Protein AF-A0A3S1UXB8-F1 (afdb_monomer)

Foldseek 3Di:
DDDDDDDDDDDLDDDQCDWDQWDDDDQWTWTQSLVQQFIWTTHPNNDIDTPDRHPDNDDDYDDDD

Solvent-accessible surface area (backbone atoms only — not comparable to full-atom values): 4272 Å² total; per-residue (Å²): 135,84,81,76,82,78,80,84,86,79,88,41,79,79,91,62,76,39,74,37,61,76,43,80,56,94,80,22,45,34,32,28,25,53,72,76,20,32,33,36,38,27,35,83,90,34,56,74,46,80,79,43,78,48,98,56,90,66,98,70,77,77,86,83,135

Radius of gyration: 14.24 Å; Cα contacts (8 Å, |Δi|>4): 105; chains: 1; bounding box: 25×29×45 Å

pLDDT: mean 91.85, std 7.06, range [71.06, 98.38]

Sequence (65 aa):
MQKPPAPQAHLVTAGLAFGESPRWHDGRLWLCNWGTGEIIAVDADGNREVMLTVPAVLPYSLDWL

Structure (mmCIF, N/CA/C/O backbone):
data_AF-A0A3S1UXB8-F1
#
_entry.id   AF-A0A3S1UXB8-F1
#
loop_
_atom_site.group_PDB
_atom_site.id
_atom_site.type_symbol
_atom_site.label_atom_id
_atom_site.label_alt_id
_atom_site.label_comp_id
_atom_site.label_asym_id
_atom_site.label_entity_id
_atom_site.label_seq_id
_atom_site.pdbx_PDB_ins_code
_atom_site.Cartn_x
_atom_site.Cartn_y
_atom_site.Cartn_z
_atom_site.occupancy
_atom_site.B_iso_or_equiv
_atom_site.auth_seq_id
_atom_site.auth_comp_id
_atom_site.auth_asym_id
_atom_site.auth_atom_id
_atom_site.pdbx_PDB_model_num
ATOM 1 N N . MET A 1 1 ? -11.131 21.144 32.101 1.00 71.06 1 MET A N 1
ATOM 2 C CA . MET A 1 1 ? -11.533 19.759 31.761 1.00 71.06 1 MET A CA 1
ATOM 3 C C . MET A 1 1 ? -10.293 19.026 31.256 1.00 71.06 1 MET A C 1
ATOM 5 O O . MET A 1 1 ? -9.557 19.632 30.487 1.00 71.06 1 MET A O 1
ATOM 9 N N . GLN A 1 2 ? -9.995 17.809 31.729 1.00 74.56 2 GLN A N 1
ATOM 10 C CA . GLN A 1 2 ? -8.848 17.024 31.236 1.00 74.56 2 GLN A CA 1
ATOM 11 C C . GLN A 1 2 ? -9.182 16.394 29.879 1.00 74.56 2 GLN A C 1
ATOM 13 O O . GLN A 1 2 ? -10.301 15.929 29.673 1.00 74.56 2 GLN A O 1
ATOM 18 N N . LYS A 1 3 ? -8.217 16.393 28.955 1.00 77.44 3 LYS A N 1
ATOM 19 C CA . LYS A 1 3 ? -8.340 15.716 27.660 1.00 77.44 3 LYS A CA 1
ATOM 20 C C . LYS A 1 3 ? -8.339 14.196 27.896 1.00 77.44 3 LYS A C 1
ATOM 22 O O . LYS A 1 3 ? -7.464 13.730 28.627 1.00 77.44 3 LYS A O 1
ATOM 27 N N . PRO A 1 4 ? -9.275 13.431 27.308 1.00 83.75 4 PRO A N 1
ATOM 28 C CA . PRO A 1 4 ? -9.257 11.979 27.424 1.00 83.75 4 PRO A CA 1
ATOM 29 C C . PRO A 1 4 ? -7.952 11.400 26.849 1.00 83.75 4 PRO A C 1
ATOM 31 O O . PRO A 1 4 ? -7.348 12.013 25.958 1.00 83.75 4 PRO A O 1
ATOM 34 N N . PRO A 1 5 ? -7.500 10.239 27.353 1.00 85.75 5 PRO A N 1
ATOM 35 C CA . PRO A 1 5 ? -6.315 9.576 26.828 1.00 85.75 5 PRO A CA 1
ATOM 36 C C . PRO A 1 5 ? -6.501 9.250 25.343 1.00 85.75 5 PRO A C 1
ATOM 38 O O . PRO A 1 5 ? -7.605 8.946 24.889 1.00 85.75 5 PRO A O 1
ATOM 41 N N . ALA A 1 6 ? -5.412 9.344 24.579 1.00 87.69 6 ALA A N 1
ATOM 42 C CA . ALA A 1 6 ? -5.430 8.962 23.175 1.00 87.69 6 ALA A CA 1
ATOM 43 C C . ALA A 1 6 ? -5.683 7.447 23.038 1.00 87.69 6 ALA A C 1
ATOM 45 O O . ALA A 1 6 ? -5.240 6.683 23.902 1.00 87.69 6 ALA A O 1
ATOM 46 N N . PRO A 1 7 ? -6.356 6.999 21.963 1.00 89.88 7 PRO A N 1
ATOM 47 C CA . PRO A 1 7 ? -6.476 5.579 21.659 1.00 89.88 7 PRO A CA 1
ATOM 48 C C . PRO A 1 7 ? -5.099 4.920 21.541 1.00 89.88 7 PRO A C 1
ATOM 50 O O . PRO A 1 7 ? -4.147 5.534 21.051 1.00 89.88 7 PRO A O 1
ATOM 53 N N . GLN A 1 8 ? -4.998 3.658 21.957 1.00 91.12 8 GLN A N 1
ATOM 54 C CA . GLN A 1 8 ? -3.800 2.863 21.714 1.00 91.12 8 GLN A CA 1
ATOM 55 C C . GLN A 1 8 ? -3.700 2.550 20.216 1.00 91.12 8 GLN A C 1
ATOM 57 O O . GLN A 1 8 ? -4.650 2.044 19.622 1.00 91.12 8 GLN A O 1
ATOM 62 N N . ALA A 1 9 ? -2.557 2.858 19.604 1.00 91.00 9 ALA A N 1
ATOM 63 C CA . ALA A 1 9 ? -2.303 2.509 18.211 1.00 91.00 9 ALA A CA 1
ATOM 64 C C . ALA A 1 9 ? -2.067 0.995 18.067 1.00 91.00 9 ALA A C 1
ATOM 66 O O . ALA A 1 9 ? -1.377 0.391 18.890 1.00 91.00 9 ALA A O 1
ATOM 67 N N . HIS A 1 10 ? -2.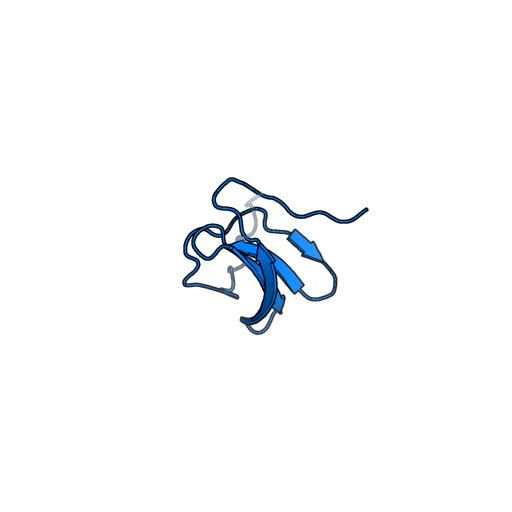608 0.404 17.001 1.00 89.94 10 HIS A N 1
ATOM 68 C CA . HIS A 1 10 ? -2.373 -0.985 16.613 1.00 89.94 10 HIS A CA 1
ATOM 69 C C . HIS A 1 10 ? -1.497 -1.037 15.355 1.00 89.94 10 HIS A C 1
ATOM 71 O O . HIS A 1 10 ? -1.716 -0.276 14.412 1.00 89.94 10 HIS A O 1
ATOM 77 N N . LEU A 1 11 ? -0.490 -1.911 15.348 1.00 93.56 11 LEU A N 1
ATOM 78 C CA . LEU A 1 11 ? 0.418 -2.083 14.216 1.00 93.56 11 LEU A CA 1
ATOM 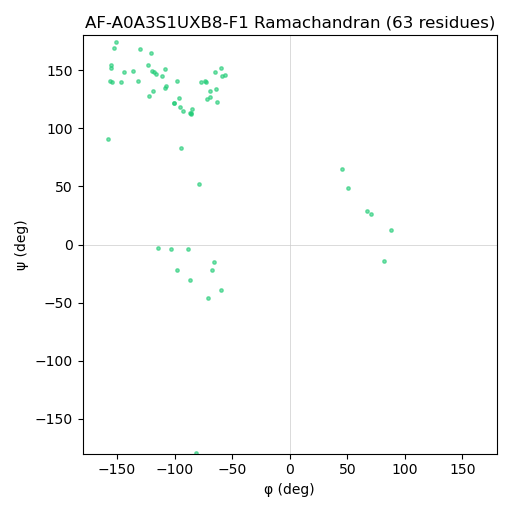79 C C . LEU A 1 11 ? -0.184 -3.069 13.212 1.00 93.56 11 LEU A C 1
ATOM 81 O O . LEU A 1 11 ? -0.264 -4.253 13.511 1.00 93.56 11 LEU A O 1
ATOM 85 N N . VAL A 1 12 ? -0.536 -2.590 12.018 1.00 94.88 12 VAL A N 1
ATOM 86 C CA . VAL A 1 12 ? -1.071 -3.435 10.929 1.00 94.88 12 VAL A CA 1
ATOM 87 C C . VAL A 1 12 ? -0.015 -3.836 9.896 1.00 94.88 12 VAL A C 1
ATOM 89 O O . VAL A 1 12 ? -0.176 -4.816 9.186 1.00 94.88 12 VAL A O 1
ATOM 92 N N . THR A 1 13 ? 1.089 -3.094 9.778 1.00 96.38 13 THR A N 1
ATOM 93 C CA . THR A 1 13 ? 2.168 -3.430 8.838 1.00 96.38 13 THR A CA 1
ATOM 94 C C . THR A 1 13 ? 3.502 -2.851 9.287 1.00 96.38 13 THR A C 1
ATOM 96 O O . THR A 1 13 ? 3.548 -1.820 9.958 1.00 96.38 13 THR A O 1
ATOM 99 N N . ALA A 1 14 ? 4.592 -3.512 8.909 1.00 95.81 14 ALA A N 1
ATOM 100 C CA . ALA A 1 14 ? 5.963 -3.109 9.198 1.00 95.81 14 ALA A CA 1
ATOM 101 C C . ALA A 1 14 ? 6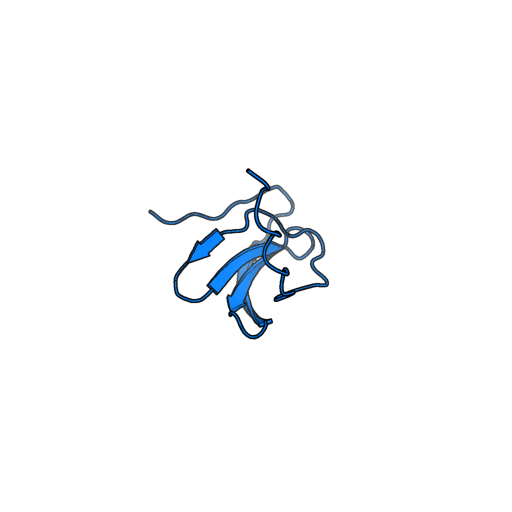.910 -3.608 8.094 1.00 95.81 14 ALA A C 1
ATOM 103 O O . ALA A 1 14 ? 6.508 -4.348 7.196 1.00 95.81 14 ALA A O 1
ATOM 104 N N . GLY A 1 15 ? 8.184 -3.211 8.164 1.00 95.88 15 GLY A N 1
ATOM 105 C CA . GLY A 1 15 ? 9.208 -3.665 7.214 1.00 95.88 15 GLY A CA 1
ATOM 106 C C . GLY A 1 15 ? 9.054 -3.085 5.805 1.00 95.88 15 GLY A C 1
ATOM 107 O O . GLY A 1 15 ? 9.466 -3.714 4.835 1.00 95.88 15 GLY A O 1
ATOM 108 N N . LEU A 1 16 ? 8.442 -1.906 5.685 1.00 95.19 16 LEU A N 1
ATOM 109 C CA . LEU A 1 16 ? 8.405 -1.145 4.439 1.00 95.19 16 LEU A CA 1
ATOM 110 C C . LEU A 1 16 ? 9.783 -0.537 4.182 1.00 95.19 16 LEU A C 1
ATOM 112 O O . LEU A 1 16 ? 10.425 -0.053 5.114 1.00 95.19 16 LEU A O 1
ATOM 116 N N . ALA A 1 17 ? 10.222 -0.539 2.926 1.00 94.25 17 ALA A N 1
ATOM 117 C CA . ALA A 1 17 ? 11.470 0.114 2.553 1.00 94.25 17 ALA A CA 1
ATOM 118 C C . ALA A 1 17 ? 11.311 1.638 2.634 1.00 94.25 17 ALA A C 1
ATOM 120 O O . ALA A 1 17 ? 12.145 2.323 3.220 1.00 94.25 17 ALA A O 1
ATOM 121 N N . PHE A 1 18 ? 10.209 2.153 2.078 1.00 93.56 18 PHE A N 1
ATOM 122 C CA . PHE A 1 18 ? 9.817 3.556 2.202 1.00 93.56 18 PHE A CA 1
ATOM 123 C C . PHE A 1 18 ? 8.305 3.684 1.955 1.00 93.56 18 PHE A C 1
ATOM 125 O O . PHE A 1 18 ? 7.868 3.765 0.810 1.00 93.56 18 PHE A O 1
ATOM 132 N N . GLY A 1 19 ? 7.507 3.589 3.023 1.00 94.62 19 GLY A N 1
ATOM 133 C CA . GLY A 1 19 ? 6.042 3.572 2.958 1.00 94.62 19 GLY A CA 1
ATOM 134 C C . GLY A 1 19 ? 5.435 4.970 2.942 1.00 94.62 19 GLY A C 1
ATOM 135 O O . GLY A 1 19 ? 5.470 5.656 3.958 1.00 94.62 19 GLY A O 1
ATOM 136 N N . GLU A 1 20 ? 4.839 5.357 1.820 1.00 95.31 20 GLU A N 1
ATOM 137 C CA . GLU A 1 20 ? 4.325 6.702 1.563 1.00 95.31 20 GLU A CA 1
ATOM 138 C C . GLU A 1 20 ? 2.886 6.704 1.053 1.00 95.31 20 GLU A C 1
ATOM 140 O O . GLU A 1 20 ? 2.327 5.674 0.670 1.00 95.31 20 GLU A O 1
ATOM 145 N N . SER A 1 21 ? 2.287 7.897 1.031 1.00 95.12 21 SER A N 1
ATOM 146 C CA . SER A 1 21 ? 0.911 8.122 0.5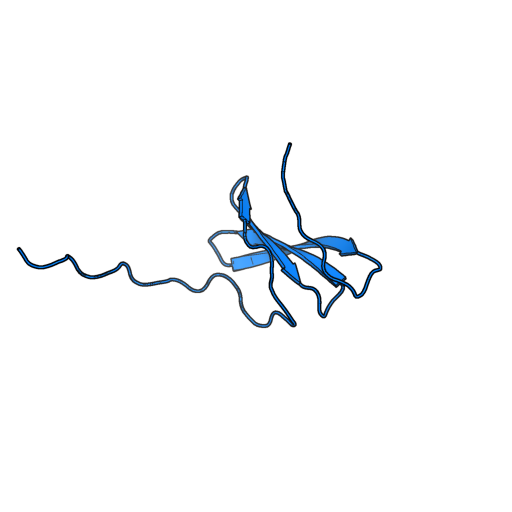61 1.00 95.12 21 SER A CA 1
ATOM 147 C C . SER A 1 21 ? -0.132 7.180 1.196 1.00 95.12 21 SER A C 1
ATOM 149 O O . SER A 1 21 ? -0.938 6.601 0.464 1.00 95.12 21 SER A O 1
ATOM 151 N N . PRO A 1 22 ? -0.159 7.007 2.539 1.00 95.81 22 PRO A N 1
ATOM 152 C CA . PRO A 1 22 ? -1.128 6.127 3.173 1.00 95.81 22 PRO A CA 1
ATOM 153 C C . PRO A 1 22 ? -2.544 6.652 2.950 1.00 95.81 22 PRO A C 1
ATOM 155 O O . PRO A 1 22 ? -2.840 7.845 3.128 1.00 95.81 22 PRO A O 1
ATOM 158 N N . ARG A 1 23 ? -3.431 5.744 2.564 1.00 96.12 23 ARG A N 1
ATOM 159 C CA . ARG A 1 23 ? -4.833 6.039 2.306 1.00 96.12 23 ARG A CA 1
ATOM 160 C C . ARG A 1 23 ? -5.695 4.852 2.693 1.00 96.12 23 ARG A C 1
ATOM 162 O O . ARG A 1 23 ? -5.340 3.712 2.426 1.00 96.12 23 ARG A O 1
ATOM 169 N N . TRP A 1 24 ? -6.841 5.117 3.299 1.00 94.81 24 TRP A N 1
ATOM 170 C CA . TRP A 1 24 ? -7.795 4.068 3.622 1.00 94.81 24 TRP A CA 1
ATOM 171 C C . TRP A 1 24 ? -8.852 3.992 2.516 1.00 94.81 24 TRP A C 1
ATOM 173 O O . TRP A 1 24 ? -9.481 5.007 2.222 1.00 94.81 24 TRP A O 1
ATOM 183 N N . HIS A 1 25 ? -9.060 2.810 1.931 1.00 95.69 25 HIS A N 1
ATOM 184 C CA . HIS A 1 25 ? -10.143 2.547 0.976 1.00 95.69 25 HIS A CA 1
ATOM 185 C C . HIS A 1 25 ? -10.530 1.061 0.946 1.00 95.69 25 HIS A C 1
ATOM 187 O O . HIS A 1 25 ? -9.652 0.199 0.999 1.00 95.69 25 HIS A O 1
ATOM 193 N N . ASP A 1 26 ? -11.832 0.768 0.852 1.00 95.38 26 ASP A N 1
ATOM 194 C CA . ASP A 1 26 ? -12.392 -0.587 0.690 1.00 95.38 26 ASP A CA 1
ATOM 195 C C . ASP A 1 26 ? -11.797 -1.669 1.609 1.00 95.38 26 ASP A C 1
ATOM 197 O O . ASP A 1 26 ? -11.157 -2.623 1.182 1.00 95.38 26 ASP A O 1
ATOM 201 N N . GLY A 1 27 ? -11.993 -1.546 2.916 1.00 95.12 27 GLY A N 1
ATOM 202 C CA . GLY A 1 27 ? -11.469 -2.513 3.890 1.00 95.12 27 GLY A CA 1
ATOM 203 C C . GLY A 1 27 ? -9.998 -2.323 4.279 1.00 95.12 27 GLY A C 1
ATOM 204 O O . GLY A 1 27 ? -9.560 -2.949 5.243 1.00 95.12 27 GLY A O 1
ATOM 205 N N . ARG A 1 28 ? -9.221 -1.522 3.535 1.00 97.31 28 ARG A N 1
ATOM 206 C CA . ARG A 1 28 ? -7.761 -1.677 3.496 1.00 97.31 28 ARG A CA 1
ATOM 207 C C . ARG A 1 28 ? -7.007 -0.352 3.585 1.00 97.31 28 ARG A C 1
ATOM 209 O O . ARG A 1 28 ? -7.442 0.690 3.096 1.00 97.31 28 ARG A O 1
ATOM 216 N N . LEU A 1 29 ? -5.820 -0.419 4.176 1.00 97.31 29 LEU A N 1
ATOM 217 C CA . LEU A 1 29 ? -4.787 0.601 4.088 1.00 97.31 29 LEU A CA 1
ATOM 218 C C . LEU A 1 29 ? -3.962 0.378 2.816 1.00 97.31 29 LEU A C 1
ATOM 220 O O . LEU A 1 29 ? -3.264 -0.625 2.685 1.00 97.31 29 LEU A O 1
ATOM 224 N N . TRP A 1 30 ? -4.016 1.340 1.908 1.00 97.81 30 TRP A N 1
ATOM 225 C CA . TRP A 1 30 ? -3.230 1.402 0.684 1.00 97.81 30 TRP A CA 1
ATOM 226 C C . TRP A 1 30 ? -2.024 2.308 0.882 1.00 97.81 30 TRP A C 1
ATOM 228 O O . TRP A 1 30 ? -2.134 3.354 1.529 1.00 97.81 30 TRP A O 1
ATOM 238 N N . LEU A 1 31 ? -0.879 1.915 0.329 1.00 96.94 31 LEU A N 1
ATOM 239 C CA . LEU A 1 31 ? 0.354 2.694 0.423 1.00 96.94 31 LEU A CA 1
ATOM 240 C C . LEU A 1 31 ? 1.329 2.394 -0.722 1.00 96.94 31 LEU A C 1
ATOM 242 O O . LEU A 1 31 ? 1.342 1.303 -1.298 1.00 96.94 31 LEU A O 1
ATOM 246 N N . CYS A 1 32 ? 2.178 3.372 -1.019 1.00 96.06 32 CYS A N 1
ATOM 247 C CA . 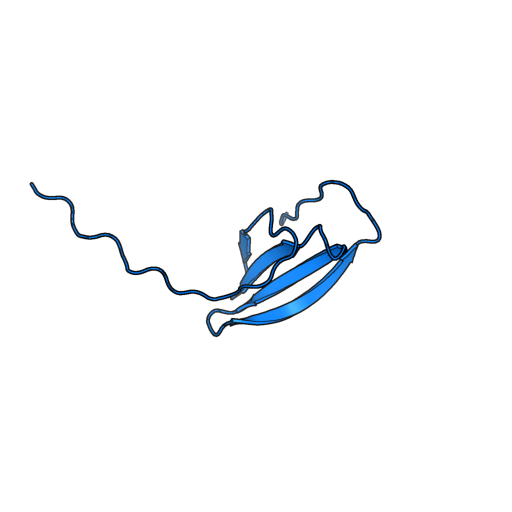CYS A 1 32 ? 3.282 3.258 -1.962 1.00 96.06 32 CYS A CA 1
ATOM 248 C C . CYS A 1 32 ? 4.549 2.844 -1.202 1.00 96.06 32 CYS A C 1
ATOM 250 O O . CYS A 1 32 ? 5.046 3.610 -0.383 1.00 96.06 32 CYS A O 1
ATOM 252 N N . ASN A 1 33 ? 5.092 1.656 -1.462 1.00 94.81 33 ASN A N 1
ATOM 253 C CA . ASN A 1 33 ? 6.381 1.219 -0.924 1.00 94.81 33 ASN A CA 1
ATOM 254 C C . ASN A 1 33 ? 7.480 1.521 -1.953 1.00 94.81 33 ASN A C 1
ATOM 256 O O . ASN A 1 33 ? 7.840 0.669 -2.767 1.00 94.81 33 ASN A O 1
ATOM 260 N N . TRP A 1 34 ? 7.982 2.759 -1.960 1.00 93.44 34 TRP A N 1
ATOM 261 C CA . TRP A 1 34 ? 8.858 3.251 -3.034 1.00 93.44 34 TRP A CA 1
ATOM 262 C C . TRP A 1 34 ? 10.143 2.441 -3.186 1.00 93.44 34 TRP A C 1
ATOM 264 O O . TRP A 1 34 ? 10.565 2.172 -4.306 1.00 93.44 34 TRP A O 1
ATOM 274 N N . GLY A 1 35 ? 10.750 2.007 -2.078 1.00 90.75 35 GLY A N 1
ATOM 275 C CA . GLY A 1 35 ? 12.012 1.260 -2.122 1.00 90.75 35 GLY A CA 1
ATOM 276 C C . GLY A 1 35 ? 11.911 -0.117 -2.789 1.00 90.75 35 GLY A C 1
ATOM 277 O O . GLY A 1 35 ? 12.940 -0.685 -3.143 1.00 90.75 35 GLY A O 1
ATOM 278 N N . THR A 1 36 ? 10.699 -0.644 -2.983 1.00 92.56 36 THR A N 1
ATOM 279 C CA . THR A 1 36 ? 10.447 -1.903 -3.704 1.00 92.56 36 THR A CA 1
ATOM 280 C C . THR A 1 36 ? 9.671 -1.705 -5.005 1.00 92.56 36 THR A C 1
ATOM 282 O O . THR A 1 36 ? 9.465 -2.669 -5.738 1.00 92.56 36 THR A O 1
ATOM 285 N N . GLY A 1 37 ? 9.256 -0.474 -5.324 1.00 93.94 37 GLY A N 1
ATOM 286 C CA . GLY A 1 37 ? 8.428 -0.207 -6.496 1.00 93.94 37 GLY A CA 1
ATOM 287 C C . GLY A 1 37 ? 7.022 -0.802 -6.376 1.00 93.94 37 GLY A C 1
ATOM 288 O O . GLY A 1 37 ? 6.439 -1.177 -7.383 1.00 93.94 37 GLY A O 1
ATOM 289 N N . GLU A 1 38 ? 6.466 -0.952 -5.171 1.00 95.12 38 GLU A N 1
ATOM 290 C CA . GLU A 1 38 ? 5.176 -1.630 -4.965 1.00 95.12 38 GLU A CA 1
ATOM 291 C C . GLU A 1 38 ? 4.078 -0.652 -4.531 1.00 95.12 38 GLU A C 1
ATOM 293 O O . GLU A 1 38 ? 4.316 0.285 -3.765 1.00 95.12 38 GLU A O 1
ATOM 298 N N . ILE A 1 39 ? 2.852 -0.900 -4.987 1.00 96.62 39 ILE A N 1
ATOM 299 C CA . ILE A 1 39 ? 1.628 -0.454 -4.321 1.00 96.62 39 ILE A CA 1
ATOM 300 C C . ILE A 1 39 ? 1.097 -1.656 -3.557 1.00 96.62 39 ILE A C 1
ATOM 302 O O . ILE A 1 39 ? 0.827 -2.699 -4.158 1.00 96.62 39 ILE A O 1
ATOM 306 N N . ILE A 1 40 ? 0.945 -1.512 -2.244 1.00 97.69 40 ILE A N 1
ATOM 307 C CA . ILE A 1 40 ? 0.445 -2.588 -1.392 1.00 97.69 40 ILE A CA 1
ATOM 308 C C . ILE A 1 40 ? -0.860 -2.183 -0.716 1.00 97.69 40 ILE A C 1
ATOM 310 O O . ILE A 1 40 ? -1.065 -1.011 -0.391 1.00 97.69 40 ILE A O 1
ATOM 314 N N . ALA A 1 41 ? -1.713 -3.173 -0.477 1.00 98.38 41 ALA A N 1
ATOM 315 C CA . ALA A 1 41 ? -2.918 -3.040 0.324 1.00 98.38 41 ALA A CA 1
ATOM 316 C C . ALA A 1 41 ? -2.828 -3.973 1.538 1.00 98.38 41 ALA A C 1
ATOM 318 O O . ALA A 1 41 ? -2.484 -5.152 1.409 1.00 98.38 41 ALA A O 1
ATOM 319 N N . VAL A 1 42 ? -3.127 -3.433 2.717 1.00 98.38 42 VAL A N 1
ATOM 320 C CA . VAL A 1 42 ? -3.064 -4.127 4.007 1.00 98.38 42 VAL A CA 1
ATOM 321 C C . VAL A 1 42 ? -4.436 -4.071 4.665 1.00 98.38 42 VAL A C 1
ATOM 323 O O . VAL A 1 42 ? -5.008 -2.990 4.778 1.00 98.38 42 VAL A O 1
ATOM 326 N N . ASP A 1 43 ? -4.988 -5.206 5.076 1.00 96.94 43 ASP A N 1
ATOM 327 C CA . ASP A 1 43 ? -6.240 -5.219 5.841 1.00 96.94 43 ASP A CA 1
ATOM 328 C C . ASP A 1 43 ? -6.022 -4.940 7.345 1.00 96.94 43 ASP A C 1
ATOM 330 O O . ASP A 1 43 ? -4.907 -4.685 7.804 1.00 96.94 43 ASP A O 1
ATOM 334 N N . ALA A 1 44 ? -7.108 -4.944 8.123 1.00 94.19 44 ALA A N 1
ATO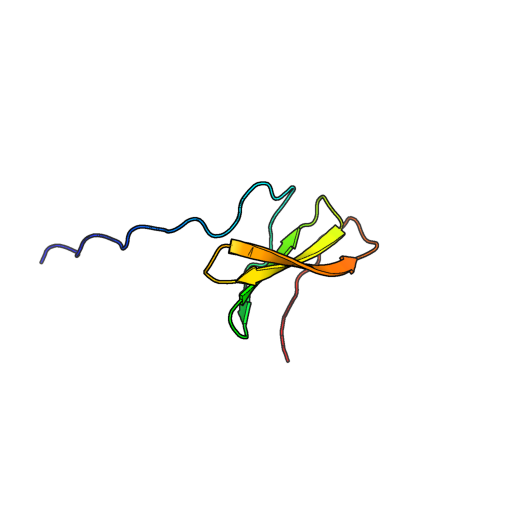M 335 C CA . ALA A 1 44 ? -7.061 -4.665 9.559 1.00 94.19 44 ALA A CA 1
ATOM 336 C C . ALA A 1 44 ? -6.339 -5.750 10.382 1.00 94.19 44 ALA A C 1
ATOM 338 O O . ALA A 1 44 ? -5.856 -5.444 11.470 1.00 94.19 44 ALA A O 1
ATOM 339 N N . ASP A 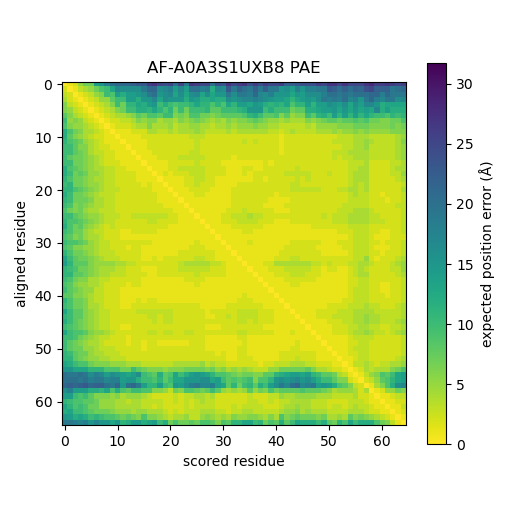1 45 ? -6.243 -6.975 9.858 1.00 94.94 45 ASP A N 1
ATOM 340 C CA . ASP A 1 45 ? -5.554 -8.102 10.495 1.00 94.94 45 ASP A CA 1
ATOM 341 C C . ASP A 1 45 ? -4.057 -8.142 10.130 1.00 94.94 45 ASP A C 1
ATOM 343 O O . ASP A 1 45 ? -3.295 -8.961 10.649 1.00 94.94 45 ASP A O 1
ATOM 347 N N . GLY A 1 46 ? -3.618 -7.234 9.251 1.00 96.00 46 GLY A N 1
ATOM 348 C CA . GLY A 1 46 ? -2.238 -7.095 8.805 1.00 96.00 46 GLY A CA 1
ATOM 349 C C . GLY A 1 46 ? -1.870 -7.963 7.602 1.00 96.00 46 GLY A C 1
ATOM 350 O O . GLY A 1 46 ? -0.684 -8.082 7.270 1.00 96.00 46 GLY A O 1
ATOM 351 N N . ASN A 1 47 ? -2.851 -8.551 6.910 1.00 96.94 47 ASN A N 1
ATOM 352 C CA . ASN A 1 47 ? -2.588 -9.292 5.681 1.00 96.94 47 ASN A CA 1
ATOM 353 C C . ASN A 1 47 ? -2.241 -8.317 4.553 1.00 96.94 47 ASN A C 1
ATOM 355 O O . ASN A 1 47 ? -3.002 -7.401 4.238 1.00 96.94 47 ASN A O 1
ATOM 359 N N . ARG A 1 48 ? -1.081 -8.535 3.927 1.00 96.44 48 ARG A N 1
ATOM 360 C CA . ARG A 1 48 ? -0.506 -7.678 2.884 1.00 96.44 48 ARG A CA 1
ATOM 361 C C . ARG A 1 48 ? -0.596 -8.333 1.510 1.00 96.44 48 ARG A C 1
ATOM 363 O O . ARG A 1 48 ? -0.184 -9.478 1.346 1.00 96.44 48 ARG A O 1
ATOM 370 N N . GLU A 1 49 ? -0.980 -7.546 0.512 1.00 98.19 49 GLU A N 1
ATOM 371 C CA . GLU A 1 49 ? -0.977 -7.926 -0.904 1.00 98.19 49 GLU A CA 1
ATOM 372 C C . GLU A 1 49 ? -0.316 -6.837 -1.758 1.00 98.19 49 GLU A C 1
ATOM 374 O O . GLU A 1 49 ? -0.513 -5.647 -1.504 1.00 98.19 49 GLU A O 1
ATOM 379 N N . VAL A 1 50 ? 0.462 -7.234 -2.769 1.00 97.69 50 VAL A N 1
ATOM 380 C CA . VAL A 1 50 ? 1.000 -6.317 -3.785 1.00 97.69 50 VAL A CA 1
ATOM 381 C C . VAL A 1 50 ? -0.041 -6.171 -4.889 1.00 97.69 50 VAL A C 1
ATOM 383 O O . VAL A 1 50 ? -0.314 -7.121 -5.615 1.00 97.69 50 VAL A O 1
ATOM 386 N N . MET A 1 51 ? -0.610 -4.976 -5.017 1.00 97.44 51 MET A N 1
ATOM 387 C CA . MET A 1 51 ? -1.667 -4.679 -5.988 1.00 97.44 51 MET A CA 1
ATOM 388 C C . MET A 1 51 ? -1.095 -4.282 -7.349 1.00 97.44 51 MET A C 1
ATOM 390 O O . MET A 1 51 ? -1.715 -4.512 -8.385 1.00 97.44 51 MET A O 1
ATOM 394 N N . LEU A 1 52 ? 0.088 -3.665 -7.345 1.00 95.81 52 LEU A N 1
ATOM 395 C CA . LEU A 1 52 ? 0.790 -3.246 -8.551 1.00 95.81 52 LEU A CA 1
ATOM 396 C C . LEU A 1 52 ? 2.288 -3.122 -8.271 1.00 95.81 52 LEU A C 1
ATOM 398 O O . LEU A 1 52 ? 2.684 -2.587 -7.237 1.00 95.81 52 LEU A O 1
ATOM 402 N N . THR A 1 53 ? 3.111 -3.535 -9.230 1.00 95.12 53 THR A N 1
ATOM 403 C CA . THR A 1 53 ? 4.529 -3.165 -9.280 1.00 95.12 53 THR A CA 1
ATOM 404 C C . THR A 1 53 ? 4.707 -2.032 -10.282 1.00 95.12 53 THR A C 1
ATOM 406 O O . THR A 1 53 ? 4.355 -2.154 -11.455 1.00 95.12 53 THR A O 1
ATOM 409 N N . VAL A 1 54 ? 5.243 -0.915 -9.811 1.00 91.62 54 VAL A N 1
ATOM 410 C CA . VAL A 1 54 ? 5.528 0.288 -10.581 1.00 91.62 54 VAL A CA 1
ATOM 411 C C . VAL A 1 54 ? 6.995 0.237 -11.020 1.00 91.62 54 VAL A C 1
ATOM 413 O O . VAL A 1 54 ? 7.884 0.243 -10.168 1.00 91.62 54 VAL A O 1
ATOM 416 N N . PRO A 1 55 ? 7.297 0.220 -12.330 1.00 85.56 55 PRO A N 1
ATOM 417 C CA . PRO A 1 55 ? 8.671 0.200 -12.831 1.00 85.56 55 PRO A CA 1
ATOM 418 C C . PRO A 1 55 ? 9.306 1.605 -12.785 1.00 85.56 55 PRO A C 1
ATOM 420 O O . PRO A 1 55 ? 9.801 2.106 -13.794 1.00 85.56 55 PRO A O 1
ATOM 423 N N . ALA A 1 56 ? 9.256 2.278 -11.632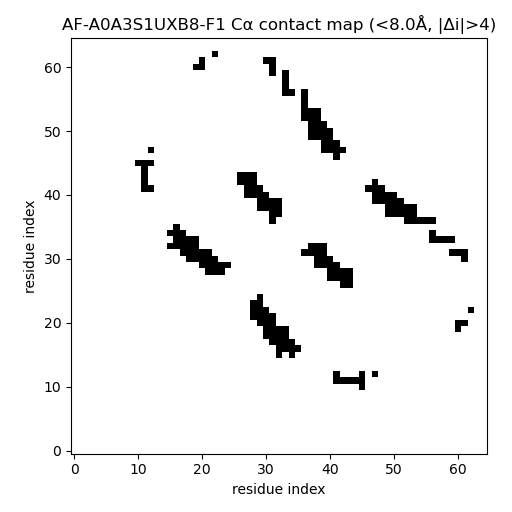 1.00 77.31 56 ALA A N 1
ATOM 424 C CA . ALA A 1 56 ? 9.787 3.627 -11.440 1.00 77.31 56 ALA A CA 1
ATOM 425 C C . ALA A 1 56 ? 10.393 3.806 -10.039 1.00 77.31 56 ALA A C 1
ATOM 427 O O . ALA A 1 56 ? 9.934 3.213 -9.070 1.00 77.31 56 ALA A O 1
ATOM 428 N N . VAL A 1 57 ? 11.422 4.656 -9.948 1.00 72.44 57 VAL A N 1
ATOM 429 C CA . VAL A 1 57 ? 12.234 4.883 -8.730 1.00 72.44 57 VAL A CA 1
ATOM 430 C C . VAL A 1 57 ? 11.862 6.197 -8.010 1.00 72.44 57 VAL A C 1
ATOM 432 O O . VAL A 1 57 ? 12.405 6.510 -6.957 1.00 72.44 57 VAL A O 1
ATOM 435 N N . LEU A 1 58 ? 10.956 7.006 -8.572 1.00 72.19 58 LEU A N 1
ATOM 436 C CA . LEU A 1 58 ? 10.714 8.402 -8.165 1.00 72.19 58 LEU A CA 1
ATOM 437 C C . LEU A 1 58 ? 9.255 8.642 -7.761 1.00 72.19 58 LEU A C 1
ATOM 439 O O . LEU A 1 58 ? 8.399 7.874 -8.198 1.00 72.19 58 LEU A O 1
ATOM 443 N N . PRO A 1 59 ? 8.964 9.651 -6.908 1.00 85.88 59 PRO A N 1
ATOM 444 C CA . PRO A 1 59 ? 7.841 9.569 -5.990 1.00 85.88 59 PRO A CA 1
ATOM 445 C C . PRO A 1 59 ? 6.525 9.481 -6.745 1.00 85.88 59 PRO A C 1
ATOM 447 O O . PRO A 1 59 ? 6.181 10.348 -7.548 1.00 85.88 59 PRO A O 1
ATOM 450 N N . TYR A 1 60 ? 5.795 8.414 -6.459 1.00 90.25 60 TYR A N 1
ATOM 451 C CA . TYR A 1 60 ? 4.445 8.200 -6.939 1.00 90.25 60 TYR A CA 1
ATOM 452 C C . TYR A 1 60 ? 3.493 8.172 -5.750 1.00 90.25 60 TYR A C 1
ATOM 454 O O . TYR A 1 60 ? 3.840 7.723 -4.655 1.00 90.25 60 TYR A O 1
ATOM 462 N N . SER A 1 61 ? 2.288 8.668 -5.984 1.00 92.81 61 SER A N 1
ATOM 463 C CA . SER A 1 61 ? 1.165 8.567 -5.065 1.00 92.81 61 SER A CA 1
ATOM 464 C C . SER A 1 61 ? 0.026 7.824 -5.746 1.00 92.81 61 SER A C 1
ATOM 466 O O . SER A 1 61 ? 0.006 7.655 -6.966 1.00 92.81 61 SER A O 1
ATOM 468 N N . LEU A 1 62 ? -0.930 7.393 -4.940 1.00 91.62 62 LEU A N 1
ATOM 469 C CA . LEU A 1 62 ? -2.187 6.815 -5.385 1.00 91.62 62 LEU A CA 1
ATOM 470 C C . LEU A 1 62 ? -3.337 7.674 -4.869 1.00 91.62 62 LEU A C 1
ATOM 472 O O . LEU A 1 62 ? -3.223 8.298 -3.810 1.00 91.62 62 LEU A O 1
ATOM 476 N N . ASP A 1 63 ? -4.418 7.706 -5.635 1.00 91.44 63 ASP A N 1
ATOM 477 C CA . ASP A 1 63 ? -5.687 8.296 -5.230 1.00 91.44 63 ASP A CA 1
ATOM 478 C C . ASP A 1 63 ? -6.831 7.610 -5.980 1.00 91.44 63 ASP A C 1
ATOM 480 O O . ASP A 1 63 ? -6.597 6.869 -6.944 1.00 91.44 63 ASP A O 1
ATOM 484 N N . TRP A 1 64 ? -8.056 7.879 -5.549 1.00 89.88 64 TRP A N 1
ATOM 485 C CA . TRP A 1 64 ? -9.274 7.457 -6.239 1.00 89.88 64 TRP A CA 1
ATOM 486 C C . TRP A 1 64 ? -9.958 8.668 -6.882 1.00 89.88 64 TRP A C 1
ATOM 488 O O . TRP A 1 64 ? -9.803 9.793 -6.411 1.00 89.88 64 TRP A O 1
ATOM 498 N N . LEU A 1 65 ? -10.683 8.433 -7.981 1.00 72.56 65 LEU A N 1
ATOM 499 C CA . LEU A 1 65 ? -11.515 9.440 -8.654 1.00 72.56 65 LEU A CA 1
ATOM 500 C C . LEU A 1 65 ? -12.887 9.577 -7.989 1.00 72.56 65 LEU A C 1
ATOM 502 O O . LEU A 1 65 ? -13.410 8.544 -7.513 1.00 72.56 65 LEU A O 1
#

Secondary structure (DSSP, 8-state):
-PPPPPPPP-------SSEEEEEEETTEEEEEEGGGTEEEEE-TT--EEEEEE----S-------

Mean predicte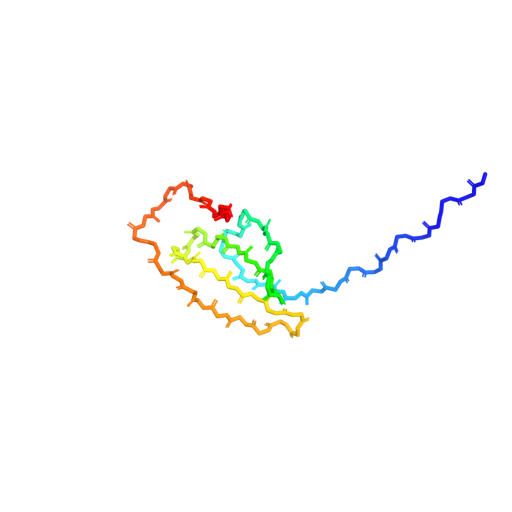d aligned error: 4.68 Å

Nearest PDB structures (foldseek):
  8jxj-assembly1_A  TM=7.966E-01  e=6.535E-01  Rattus norvegicus
  8jx8-assembly1_B  TM=8.557E-01  e=6.992E-01  Rattus norvegicus
  8jxa-assembly1_B  TM=8.258E-01  e=4.072E-01  Rattus norvegicus
  8jxd-assembly1_A-2  TM=7.053E-01  e=4.357E-01  Rattus norvegicus
  7mni-assembly1_A  TM=6.815E-01  e=1.800E+00  Homo sapiens